Protein AF-A0A967ZFP2-F1 (afdb_monomer_lite)

Radius of gyration: 25.75 Å; chains: 1; bounding box: 41×21×72 Å

Secondary structure (DSSP, 8-state):
----SS---EEEE-S-TT----TT---EEE--HHHHHHHHHHHHHHHHHHHHHHHHHHHHHHHHHHHHTT-S-HHHHHHHHHHH-

Sequence (85 aa):
EIRPRVAGYLDSVHFREGSIVEEGDLLFTIDPREYEAAATAARANLERAQTRLALAEQDLARSEMLIEARAISREEFDQRRSELQ

pLDDT: mean 89.16, std 6.0, range [68.56, 97.69]

Foldseek 3Di:
DDDDPDDAAWPDADDDVPDDDDPPDDGTDGDCVVVVVVVVVVVVVVVVVVVQLVVLVVVLVVLVVCVVVVNDDPVVNVVSVVSND

Structure (mmCIF, N/CA/C/O backbone):
data_AF-A0A967ZFP2-F1
#
_entry.id   AF-A0A967ZFP2-F1
#
loop_
_atom_site.group_PDB
_atom_site.id
_atom_site.type_symbol
_atom_site.label_atom_id
_atom_site.label_alt_id
_atom_site.label_comp_id
_atom_site.label_asym_id
_atom_site.label_entity_id
_atom_site.label_seq_id
_atom_site.pdbx_PDB_ins_code
_atom_site.Cartn_x
_atom_site.Cartn_y
_atom_site.Cartn_z
_atom_site.occupancy
_atom_site.B_iso_or_equiv
_atom_site.auth_seq_id
_atom_site.auth_comp_id
_atom_site.auth_asym_id
_atom_site.auth_atom_id
_atom_site.pdbx_PDB_model_num
ATOM 1 N N . GLU A 1 1 ? 6.547 11.375 -31.266 1.00 68.69 1 GLU A N 1
ATOM 2 C CA . GLU A 1 1 ? 7.566 11.470 -30.200 1.00 68.69 1 GLU A CA 1
ATOM 3 C C . GLU A 1 1 ? 7.196 10.473 -29.108 1.00 68.69 1 GLU A C 1
ATOM 5 O O . GLU A 1 1 ? 6.043 10.474 -28.696 1.00 68.69 1 GLU A O 1
ATOM 10 N N . ILE A 1 2 ? 8.112 9.588 -28.708 1.00 75.38 2 ILE A N 1
ATOM 11 C CA . ILE A 1 2 ? 7.860 8.556 -27.689 1.00 75.38 2 ILE A CA 1
ATOM 12 C C . ILE A 1 2 ? 8.507 9.020 -26.388 1.00 75.38 2 ILE A C 1
ATOM 14 O O . ILE A 1 2 ? 9.684 9.374 -26.385 1.00 75.38 2 ILE A O 1
ATOM 18 N N . ARG A 1 3 ? 7.742 9.040 -25.291 1.00 81.62 3 ARG A N 1
ATOM 19 C CA . ARG A 1 3 ? 8.232 9.461 -23.973 1.00 81.62 3 ARG A CA 1
ATOM 20 C C . ARG A 1 3 ? 7.860 8.432 -22.906 1.00 81.62 3 ARG A C 1
ATOM 22 O O . ARG A 1 3 ? 6.698 8.017 -22.864 1.00 81.62 3 ARG A O 1
ATOM 29 N N . PRO A 1 4 ? 8.800 8.034 -22.034 1.00 85.31 4 PRO A N 1
ATOM 30 C CA . PRO A 1 4 ? 8.482 7.154 -20.922 1.00 85.31 4 PRO A CA 1
ATOM 31 C C . PRO A 1 4 ? 7.595 7.885 -19.904 1.00 85.31 4 PRO A C 1
ATOM 33 O O . PRO A 1 4 ? 7.755 9.082 -19.665 1.00 85.31 4 PRO A O 1
ATOM 36 N N . ARG A 1 5 ? 6.647 7.159 -19.298 1.00 86.25 5 ARG A N 1
ATOM 37 C CA . ARG A 1 5 ? 5.774 7.691 -18.230 1.00 86.25 5 ARG A CA 1
ATOM 38 C C . ARG A 1 5 ? 6.430 7.670 -16.851 1.00 86.25 5 ARG A C 1
ATOM 40 O O . ARG A 1 5 ? 5.934 8.315 -15.934 1.00 86.25 5 ARG A O 1
ATOM 47 N N . VAL A 1 6 ? 7.510 6.909 -16.708 1.00 83.75 6 VAL A N 1
ATOM 48 C CA . VAL A 1 6 ? 8.248 6.718 -15.460 1.00 83.75 6 VAL A CA 1
ATOM 49 C C . VAL A 1 6 ? 9.742 6.881 -15.729 1.00 83.75 6 VAL A C 1
ATOM 51 O O . VAL A 1 6 ? 10.210 6.581 -16.827 1.00 83.75 6 VAL A O 1
ATOM 54 N N . ALA A 1 7 ? 10.484 7.391 -14.750 1.00 81.88 7 ALA A N 1
ATOM 55 C C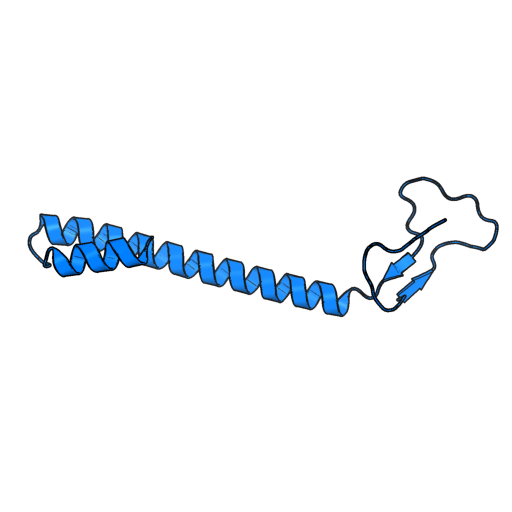A . ALA A 1 7 ? 11.931 7.548 -14.859 1.00 81.88 7 ALA A CA 1
ATOM 56 C C . ALA A 1 7 ? 12.632 6.236 -14.489 1.00 81.88 7 ALA A C 1
ATOM 58 O O . ALA A 1 7 ? 12.233 5.569 -13.544 1.00 81.88 7 ALA A O 1
ATOM 59 N N . GLY A 1 8 ? 13.687 5.848 -15.189 1.00 84.12 8 GLY A N 1
ATOM 60 C CA . GLY A 1 8 ? 14.426 4.647 -14.817 1.00 84.12 8 GLY A CA 1
ATOM 61 C C . GLY A 1 8 ? 15.502 4.297 -15.821 1.00 84.12 8 GLY A C 1
ATOM 62 O O . GLY A 1 8 ? 15.612 4.917 -16.882 1.00 84.12 8 GLY A O 1
ATOM 63 N N . TYR A 1 9 ? 16.301 3.299 -15.466 1.00 83.94 9 TYR A N 1
ATOM 64 C CA . TYR A 1 9 ? 17.318 2.766 -16.356 1.00 83.94 9 TYR A CA 1
ATOM 65 C C . TYR A 1 9 ? 16.666 1.903 -17.430 1.00 83.94 9 TYR A C 1
ATOM 67 O O . TYR A 1 9 ? 15.774 1.104 -17.146 1.00 83.94 9 TYR A O 1
ATOM 75 N N . LEU A 1 10 ? 17.099 2.090 -18.673 1.00 84.19 10 LEU A N 1
ATOM 76 C CA . LEU A 1 10 ? 16.639 1.279 -19.787 1.00 84.19 10 LEU A CA 1
ATOM 77 C C . LEU A 1 10 ? 17.331 -0.084 -19.726 1.00 84.19 10 LEU A C 1
ATOM 79 O O . LEU A 1 10 ? 18.557 -0.151 -19.771 1.00 84.19 10 LEU A O 1
ATOM 83 N N . ASP A 1 11 ? 16.541 -1.143 -19.622 1.00 85.75 11 ASP A N 1
ATOM 84 C CA . ASP A 1 11 ? 17.019 -2.523 -19.606 1.00 85.75 11 ASP A CA 1
ATOM 85 C C . ASP A 1 11 ? 17.212 -3.052 -21.034 1.00 85.75 11 ASP A C 1
ATOM 87 O O . ASP A 1 11 ? 18.267 -3.581 -21.379 1.00 85.75 11 ASP A O 1
ATOM 91 N N . SER A 1 12 ? 16.218 -2.852 -21.905 1.00 84.56 12 SER A N 1
ATOM 92 C CA . SER A 1 12 ? 16.267 -3.361 -23.278 1.00 84.56 12 SER A CA 1
ATOM 93 C C . SER A 1 12 ? 15.463 -2.519 -24.272 1.00 84.56 12 SER A C 1
ATOM 95 O O . SER A 1 12 ? 14.460 -1.887 -23.931 1.00 84.56 12 SER A O 1
ATOM 97 N N . VAL A 1 13 ? 15.933 -2.516 -25.523 1.00 87.94 13 VAL A N 1
ATOM 98 C CA . VAL A 1 13 ? 15.272 -1.919 -26.693 1.00 87.94 13 VAL A CA 1
ATOM 99 C C . VAL A 1 13 ? 14.812 -3.052 -27.602 1.00 87.94 13 VAL A C 1
ATOM 101 O O . VAL A 1 13 ? 15.614 -3.913 -27.961 1.00 87.94 13 VAL A O 1
ATOM 104 N N . HIS A 1 14 ? 13.538 -3.046 -27.985 1.00 85.50 14 HIS A N 1
ATOM 105 C CA . HIS A 1 14 ? 12.877 -4.182 -28.646 1.00 85.50 14 HIS A CA 1
ATOM 106 C C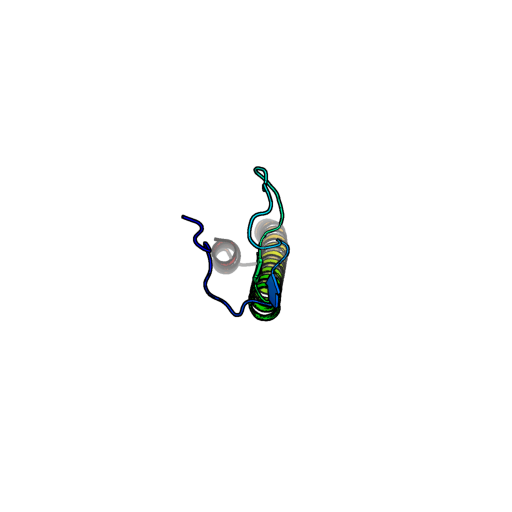 . HIS A 1 14 ? 12.520 -3.937 -30.116 1.00 85.50 14 HIS A C 1
ATOM 108 O O . HIS A 1 14 ? 11.895 -4.783 -30.749 1.00 85.50 14 HIS A O 1
ATOM 114 N N . PHE A 1 15 ? 12.948 -2.816 -30.696 1.00 84.50 15 PHE A N 1
ATOM 115 C CA . PHE A 1 15 ? 12.730 -2.504 -32.111 1.00 84.50 15 PHE A CA 1
ATOM 116 C C . PHE A 1 15 ? 14.052 -2.262 -32.843 1.00 84.50 15 PHE A C 1
ATOM 118 O O . PHE A 1 15 ? 15.077 -1.933 -32.243 1.00 84.50 15 PHE A O 1
ATOM 125 N N . ARG A 1 16 ? 14.029 -2.424 -34.169 1.00 82.62 16 ARG A N 1
ATOM 126 C CA . ARG A 1 16 ? 15.159 -2.084 -35.046 1.00 82.62 16 ARG A CA 1
ATOM 127 C C . ARG A 1 16 ? 14.933 -0.712 -35.660 1.00 82.62 16 ARG A C 1
ATOM 129 O O . ARG A 1 16 ? 13.808 -0.361 -36.012 1.00 82.62 16 ARG A O 1
ATOM 136 N N . GLU A 1 17 ? 15.993 0.060 -35.829 1.00 74.50 17 GLU A N 1
ATOM 137 C CA . GLU A 1 17 ? 15.882 1.375 -36.454 1.00 74.50 17 GLU A CA 1
ATOM 138 C C . GLU A 1 17 ? 15.294 1.247 -37.874 1.00 74.50 17 GLU A C 1
ATOM 140 O O . GLU A 1 17 ? 15.762 0.443 -38.681 1.00 74.50 17 GLU A O 1
ATOM 145 N N . GLY A 1 18 ? 14.204 1.973 -38.145 1.00 80.56 18 GLY A N 1
ATOM 146 C CA . GLY A 1 18 ? 13.458 1.900 -39.409 1.00 80.56 18 GLY A CA 1
ATOM 147 C C . GLY A 1 18 ? 12.381 0.809 -39.501 1.00 80.56 18 GLY A C 1
ATOM 148 O O . GLY A 1 18 ? 11.741 0.698 -40.545 1.00 80.56 18 GLY A O 1
ATOM 149 N N . SER A 1 19 ? 12.148 0.016 -38.448 1.00 82.12 19 SER A N 1
ATOM 150 C CA . SER A 1 19 ? 11.018 -0.929 -38.417 1.00 82.12 19 SER A CA 1
ATOM 151 C C . SER A 1 19 ? 9.677 -0.228 -38.161 1.00 82.12 19 SER A C 1
ATOM 153 O O . SER A 1 19 ? 9.606 0.757 -37.426 1.00 82.12 19 SER A O 1
ATOM 155 N N . ILE A 1 20 ? 8.615 -0.725 -38.807 1.00 83.31 20 ILE A N 1
ATOM 156 C CA . ILE A 1 20 ? 7.234 -0.305 -38.543 1.00 83.31 20 ILE A CA 1
ATOM 157 C C . ILE A 1 20 ? 6.813 -0.957 -37.226 1.00 83.31 20 ILE A C 1
ATOM 159 O O . ILE A 1 20 ? 6.978 -2.164 -37.072 1.00 83.31 20 ILE A O 1
ATOM 163 N N . VAL A 1 21 ? 6.303 -0.148 -36.302 1.00 86.69 21 VAL A N 1
ATOM 164 C CA . VAL A 1 21 ? 5.779 -0.589 -35.006 1.00 86.69 21 VAL A CA 1
ATOM 165 C C . VAL A 1 21 ? 4.306 -0.220 -34.911 1.00 86.69 21 VAL A C 1
ATOM 167 O O . VAL A 1 21 ? 3.894 0.831 -35.415 1.00 86.69 21 VAL A O 1
ATOM 170 N N . GLU A 1 22 ? 3.524 -1.083 -34.282 1.00 87.12 22 GLU A N 1
ATOM 171 C CA . GLU A 1 22 ? 2.087 -0.922 -34.084 1.00 87.12 22 GLU A CA 1
ATOM 172 C C . GLU A 1 22 ? 1.769 -0.508 -32.638 1.00 87.12 22 GLU A C 1
ATOM 174 O O . GLU A 1 22 ? 2.616 -0.516 -31.739 1.00 87.12 22 GLU A O 1
ATOM 179 N N . GLU A 1 23 ? 0.528 -0.080 -32.399 1.00 84.44 23 GLU A N 1
ATOM 180 C CA . GLU A 1 23 ? 0.081 0.252 -31.049 1.00 84.44 23 GLU A CA 1
ATOM 181 C C . GLU A 1 23 ? 0.041 -1.009 -30.174 1.00 84.44 23 GLU A C 1
ATOM 183 O O . GLU A 1 23 ? -0.603 -1.997 -30.514 1.00 84.44 23 GLU A O 1
ATOM 188 N N . GLY A 1 24 ? 0.708 -0.951 -29.020 1.00 86.69 24 GLY A N 1
ATOM 189 C CA . GLY A 1 24 ? 0.806 -2.073 -28.083 1.00 86.69 24 GLY A CA 1
ATOM 190 C C . GLY A 1 24 ? 2.111 -2.862 -28.184 1.00 86.69 24 GLY A C 1
ATOM 191 O O . GLY A 1 24 ? 2.388 -3.658 -27.286 1.00 86.69 24 GLY A O 1
ATOM 192 N N . ASP A 1 25 ? 2.943 -2.599 -29.196 1.00 86.31 25 ASP A N 1
ATOM 193 C CA . ASP A 1 25 ? 4.259 -3.222 -29.296 1.00 86.31 25 ASP A CA 1
ATOM 194 C C . ASP A 1 25 ? 5.155 -2.824 -28.118 1.00 86.31 25 ASP A C 1
ATOM 196 O O . ASP A 1 25 ? 5.239 -1.659 -27.709 1.00 86.31 25 ASP A O 1
ATOM 200 N N . LEU A 1 26 ? 5.865 -3.810 -27.570 1.00 87.50 26 LEU A N 1
ATOM 201 C CA . LEU A 1 26 ? 6.901 -3.561 -26.580 1.00 87.50 26 LEU A CA 1
ATOM 202 C C . LEU A 1 26 ? 8.084 -2.903 -27.289 1.00 87.50 26 LEU A C 1
ATOM 204 O O . LEU A 1 26 ? 8.742 -3.529 -28.111 1.00 87.50 26 LEU A O 1
ATOM 208 N N . LEU A 1 27 ? 8.358 -1.643 -26.960 1.00 87.38 27 LEU A N 1
ATOM 209 C CA . LEU A 1 27 ? 9.462 -0.888 -27.564 1.00 87.38 27 LEU A CA 1
ATOM 210 C C . LEU A 1 27 ? 10.673 -0.802 -26.638 1.00 87.38 27 LEU A C 1
ATOM 212 O O . LEU A 1 27 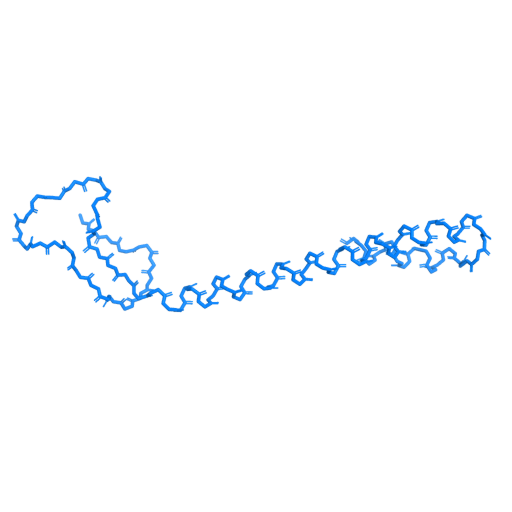? 11.816 -0.909 -27.081 1.00 87.38 27 LEU A O 1
ATOM 216 N N . PHE A 1 28 ? 10.414 -0.623 -25.346 1.00 87.38 28 PHE A N 1
ATOM 217 C CA . PHE A 1 28 ? 11.423 -0.379 -24.328 1.00 87.38 28 PHE A CA 1
ATOM 218 C C . PHE A 1 28 ? 11.025 -1.075 -23.032 1.00 87.38 28 PHE A C 1
ATOM 220 O O . PHE A 1 28 ? 9.886 -0.933 -22.583 1.00 87.38 28 PHE A O 1
ATOM 227 N N . THR A 1 29 ? 11.976 -1.756 -22.404 1.00 87.56 29 THR A N 1
ATOM 228 C CA . THR A 1 29 ? 11.832 -2.240 -21.029 1.00 87.56 29 THR A CA 1
ATOM 229 C C . THR A 1 29 ? 12.644 -1.339 -20.117 1.00 87.56 29 THR A C 1
ATOM 231 O O . THR A 1 29 ? 13.836 -1.139 -20.340 1.00 87.56 29 THR A O 1
ATOM 234 N N . ILE A 1 30 ? 12.000 -0.788 -19.093 1.00 87.94 30 ILE A N 1
ATOM 235 C CA . ILE A 1 30 ? 12.670 -0.084 -17.995 1.00 87.94 30 ILE A CA 1
ATOM 236 C C . ILE A 1 30 ? 12.949 -1.113 -16.898 1.00 87.94 30 ILE A C 1
ATOM 238 O O . ILE A 1 30 ? 12.095 -1.963 -16.646 1.00 87.94 30 ILE A O 1
ATOM 242 N N . ASP A 1 31 ? 14.118 -1.035 -16.261 1.00 88.44 31 ASP A N 1
ATOM 243 C CA . ASP A 1 31 ? 14.505 -1.909 -15.151 1.00 88.44 31 ASP A CA 1
ATOM 244 C C . ASP A 1 31 ? 13.406 -1.929 -14.069 1.00 88.44 31 ASP A C 1
ATOM 246 O O . ASP A 1 31 ? 13.121 -0.891 -13.456 1.00 88.44 31 ASP A O 1
ATOM 250 N N . PRO A 1 32 ? 12.762 -3.086 -13.830 1.00 87.56 32 PRO A N 1
ATOM 251 C CA . PRO A 1 32 ? 11.605 -3.156 -12.956 1.00 87.56 32 PRO A CA 1
ATOM 252 C C . PRO A 1 32 ? 11.985 -3.273 -11.479 1.00 87.56 32 PRO A C 1
ATOM 254 O O . PRO A 1 32 ? 11.102 -3.150 -10.638 1.00 87.56 32 PRO A O 1
ATOM 257 N N . ARG A 1 33 ? 13.259 -3.495 -11.120 1.00 89.31 33 ARG A N 1
ATOM 258 C CA . ARG A 1 33 ? 13.649 -3.917 -9.761 1.00 89.31 33 ARG A CA 1
ATOM 259 C C . ARG A 1 33 ? 13.195 -2.955 -8.666 1.00 89.31 33 ARG A C 1
ATOM 261 O O . ARG A 1 33 ? 12.643 -3.387 -7.655 1.00 89.31 33 ARG A O 1
ATOM 268 N N . GLU A 1 34 ? 13.389 -1.652 -8.861 1.00 89.44 34 GLU A N 1
ATOM 269 C CA . GLU A 1 34 ? 12.955 -0.641 -7.886 1.00 89.44 34 GLU A CA 1
ATOM 270 C C . GLU A 1 34 ? 11.425 -0.550 -7.803 1.00 89.44 34 GLU A C 1
ATOM 272 O O . GLU A 1 34 ? 10.859 -0.408 -6.717 1.00 89.44 34 GLU A O 1
ATOM 277 N N . TYR A 1 35 ? 10.745 -0.704 -8.939 1.00 90.81 35 TYR A N 1
ATOM 278 C CA . TYR A 1 35 ? 9.287 -0.681 -9.026 1.00 90.81 35 TYR A CA 1
ATOM 279 C C . TYR A 1 35 ? 8.647 -1.918 -8.391 1.00 90.81 35 TYR A C 1
ATOM 281 O O . TYR A 1 35 ? 7.661 -1.801 -7.664 1.00 90.81 35 TYR A O 1
ATOM 289 N N . GLU A 1 36 ? 9.220 -3.098 -8.611 1.00 92.31 36 GLU A N 1
ATOM 290 C CA . GLU A 1 36 ? 8.799 -4.357 -7.999 1.00 92.31 36 GLU A CA 1
ATOM 291 C C . GLU A 1 36 ? 9.026 -4.347 -6.490 1.00 92.31 36 GLU A C 1
ATOM 293 O O . GLU A 1 36 ? 8.146 -4.765 -5.731 1.00 92.31 36 GLU A O 1
ATOM 298 N N . ALA A 1 37 ? 10.167 -3.821 -6.035 1.00 93.38 37 ALA A N 1
ATOM 299 C CA . ALA A 1 37 ? 10.446 -3.644 -4.616 1.00 93.38 37 ALA A CA 1
ATOM 300 C C . ALA A 1 37 ? 9.432 -2.688 -3.965 1.00 93.38 37 ALA A C 1
ATOM 302 O O . ALA A 1 37 ? 8.848 -3.021 -2.930 1.00 93.38 37 ALA A O 1
ATOM 303 N N . ALA A 1 38 ? 9.153 -1.542 -4.596 1.00 93.12 38 ALA A N 1
ATOM 304 C CA . ALA A 1 38 ? 8.155 -0.587 -4.118 1.00 93.12 38 ALA A CA 1
ATOM 305 C C . ALA A 1 38 ? 6.740 -1.190 -4.094 1.00 93.12 38 ALA A C 1
ATOM 307 O O . ALA A 1 38 ? 6.021 -1.049 -3.102 1.00 93.12 38 ALA A O 1
ATOM 308 N N . ALA A 1 39 ? 6.350 -1.919 -5.145 1.00 94.62 39 ALA A N 1
ATOM 309 C CA . ALA A 1 39 ? 5.068 -2.614 -5.208 1.00 94.62 39 ALA A CA 1
ATOM 310 C C . ALA A 1 39 ? 4.948 -3.685 -4.114 1.00 94.62 39 ALA A C 1
ATOM 312 O O . ALA A 1 39 ? 3.905 -3.803 -3.471 1.00 94.62 39 ALA A O 1
ATOM 313 N N . THR A 1 40 ? 6.019 -4.435 -3.858 1.00 96.19 40 THR A N 1
ATOM 314 C CA . THR A 1 40 ? 6.067 -5.451 -2.798 1.00 96.19 40 THR A CA 1
ATOM 315 C C . THR A 1 40 ? 5.941 -4.815 -1.416 1.00 96.19 40 THR A C 1
ATOM 317 O O . THR A 1 40 ? 5.129 -5.265 -0.607 1.00 96.19 40 THR A O 1
ATOM 320 N N . ALA A 1 41 ? 6.664 -3.724 -1.154 1.00 96.06 41 ALA A N 1
ATOM 321 C CA . ALA A 1 41 ? 6.555 -2.981 0.099 1.00 96.06 41 ALA A CA 1
ATOM 322 C C . ALA A 1 41 ? 5.138 -2.416 0.313 1.00 96.06 41 ALA A C 1
ATOM 324 O O . ALA A 1 41 ? 4.588 -2.513 1.411 1.00 96.06 41 ALA A O 1
ATOM 325 N N . ALA A 1 42 ? 4.514 -1.877 -0.739 1.00 96.50 42 ALA A N 1
ATOM 326 C CA . ALA A 1 42 ? 3.140 -1.384 -0.684 1.00 96.50 42 ALA A CA 1
ATOM 327 C C . ALA A 1 42 ? 2.131 -2.508 -0.389 1.00 96.50 42 ALA A C 1
ATOM 329 O O . ALA A 1 42 ? 1.247 -2.327 0.449 1.00 96.50 42 ALA A O 1
ATOM 330 N N . ARG A 1 43 ? 2.289 -3.686 -1.009 1.00 97.19 43 ARG A N 1
ATOM 331 C CA . ARG A 1 43 ? 1.455 -4.868 -0.722 1.00 97.19 43 ARG A CA 1
ATOM 332 C C . ARG A 1 43 ? 1.608 -5.339 0.722 1.00 97.19 43 ARG A C 1
ATOM 334 O O . ARG A 1 43 ? 0.603 -5.569 1.382 1.00 97.19 43 ARG A O 1
ATOM 341 N N . ALA A 1 44 ? 2.833 -5.398 1.241 1.00 96.75 44 ALA A N 1
ATOM 342 C CA . ALA A 1 44 ? 3.072 -5.756 2.638 1.00 96.75 44 ALA A CA 1
ATOM 343 C C . ALA A 1 44 ? 2.438 -4.742 3.608 1.00 96.75 44 ALA A C 1
ATOM 345 O O . ALA A 1 44 ? 1.887 -5.111 4.643 1.00 96.75 44 ALA A O 1
ATOM 346 N N . ASN A 1 45 ? 2.472 -3.446 3.283 1.00 97.19 45 ASN A N 1
ATOM 347 C CA . ASN A 1 45 ? 1.783 -2.423 4.073 1.00 97.19 45 ASN A CA 1
ATOM 348 C C . ASN A 1 45 ? 0.265 -2.614 4.067 1.00 97.19 45 ASN A C 1
ATOM 350 O O . ASN A 1 45 ? -0.357 -2.496 5.123 1.00 97.19 45 ASN A O 1
ATOM 354 N N . LEU A 1 46 ? -0.308 -2.938 2.906 1.00 97.25 46 LEU A N 1
ATOM 355 C CA . LEU A 1 46 ? -1.729 -3.231 2.771 1.00 97.25 46 LEU A CA 1
ATOM 356 C C . LEU A 1 46 ? -2.132 -4.445 3.616 1.00 97.25 46 LEU A C 1
ATOM 358 O O . LEU A 1 46 ? -3.075 -4.352 4.393 1.00 97.25 46 LEU A O 1
ATOM 362 N N . GLU A 1 47 ? -1.388 -5.545 3.530 1.00 97.69 47 GLU A N 1
ATOM 363 C CA . GLU A 1 47 ? -1.659 -6.768 4.297 1.00 97.69 47 GLU A CA 1
ATOM 364 C C . GLU A 1 47 ? -1.574 -6.526 5.812 1.00 97.69 47 GLU A C 1
ATOM 366 O O . GLU A 1 47 ? -2.440 -6.955 6.580 1.00 97.69 47 GLU A O 1
ATOM 371 N N . ARG A 1 48 ? -0.571 -5.759 6.263 1.00 97.06 48 ARG A N 1
ATOM 372 C CA . ARG A 1 48 ? -0.468 -5.344 7.671 1.00 97.06 48 ARG A CA 1
ATOM 373 C C . ARG A 1 48 ? -1.664 -4.503 8.110 1.00 97.06 48 ARG A C 1
ATOM 375 O O . ARG A 1 48 ? -2.158 -4.700 9.218 1.00 97.06 48 ARG A O 1
ATOM 382 N N . ALA A 1 49 ? -2.120 -3.570 7.275 1.00 96.12 49 ALA A N 1
ATOM 383 C CA . ALA A 1 49 ? -3.289 -2.749 7.576 1.00 96.12 49 ALA A CA 1
ATOM 384 C C . ALA A 1 49 ? -4.570 -3.595 7.645 1.00 96.12 49 ALA A C 1
ATOM 386 O O . ALA A 1 49 ? -5.332 -3.461 8.597 1.00 96.12 49 ALA A O 1
ATOM 387 N N . GLN A 1 50 ? -4.756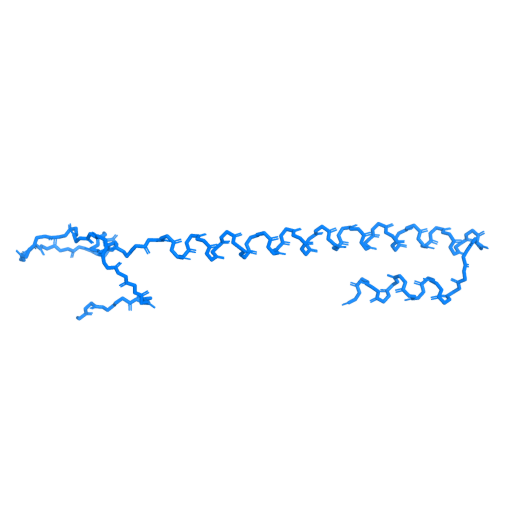 -4.525 6.706 1.00 96.88 50 GLN A N 1
ATOM 388 C CA . GLN A 1 50 ? -5.880 -5.468 6.701 1.00 96.88 50 GLN A CA 1
ATOM 389 C C . GLN A 1 50 ? -5.886 -6.364 7.943 1.00 96.88 50 GLN A C 1
ATOM 391 O O . GLN A 1 50 ? -6.931 -6.576 8.547 1.00 96.88 50 GLN A O 1
ATOM 396 N N . THR A 1 51 ? -4.717 -6.845 8.369 1.00 97.12 51 THR A N 1
ATOM 397 C CA . THR A 1 51 ? -4.592 -7.676 9.575 1.00 97.12 51 THR A CA 1
ATOM 398 C C . THR A 1 51 ? -4.962 -6.895 10.836 1.00 97.12 51 THR A C 1
ATOM 400 O O . THR A 1 51 ? -5.661 -7.412 11.704 1.00 97.12 51 THR A O 1
ATOM 403 N N . ARG A 1 52 ? -4.519 -5.634 10.939 1.00 95.25 52 ARG 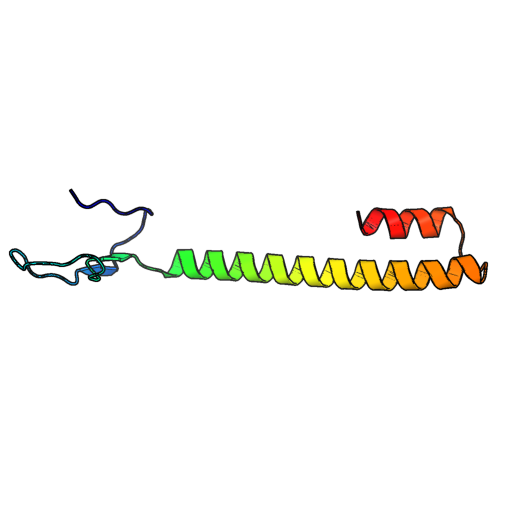A N 1
ATOM 404 C CA . ARG A 1 52 ? -4.884 -4.748 12.056 1.00 95.25 52 ARG A CA 1
ATOM 405 C C . ARG A 1 52 ? -6.380 -4.463 12.088 1.00 95.25 52 ARG A C 1
ATOM 407 O O . ARG A 1 52 ? -6.962 -4.511 13.163 1.00 95.25 52 ARG A O 1
ATOM 414 N N . LEU A 1 53 ? -6.980 -4.220 10.924 1.00 95.94 53 LEU A N 1
ATOM 415 C CA . LEU A 1 53 ? -8.421 -4.030 10.800 1.00 95.94 53 LEU A CA 1
ATOM 416 C C . LEU A 1 53 ? -9.181 -5.273 11.278 1.00 95.94 53 LEU A C 1
ATOM 418 O O . LEU A 1 53 ? -10.026 -5.162 12.155 1.00 95.94 53 LEU A O 1
ATOM 422 N N . ALA A 1 54 ? -8.815 -6.458 10.785 1.00 96.19 54 ALA A N 1
ATOM 423 C CA . ALA A 1 54 ? -9.464 -7.707 11.181 1.00 96.19 54 ALA A CA 1
ATOM 424 C C . ALA A 1 54 ? -9.355 -7.979 12.694 1.00 96.19 54 ALA A C 1
ATOM 426 O O . ALA A 1 54 ? -10.304 -8.463 13.309 1.00 96.19 54 ALA A O 1
ATOM 427 N N . LEU A 1 55 ? -8.211 -7.658 13.309 1.00 95.12 55 LEU A N 1
ATOM 428 C CA . LEU A 1 55 ? -8.042 -7.762 14.759 1.00 95.12 55 LEU A CA 1
ATOM 429 C C . LEU A 1 55 ? -8.953 -6.775 15.507 1.00 95.12 55 LEU A C 1
ATOM 431 O O . LEU A 1 55 ? -9.659 -7.185 16.425 1.00 95.12 55 LEU A O 1
ATOM 435 N N . ALA A 1 56 ? -8.976 -5.506 15.090 1.00 94.50 56 ALA A N 1
ATOM 436 C CA . ALA A 1 56 ? -9.817 -4.476 15.700 1.00 94.50 56 ALA A CA 1
ATOM 437 C C . ALA A 1 56 ? -11.316 -4.813 15.592 1.00 94.50 56 ALA A C 1
ATOM 439 O O . ALA A 1 56 ? -12.057 -4.659 16.560 1.00 94.50 56 ALA A O 1
ATOM 440 N N . GLU A 1 57 ? -11.761 -5.349 14.451 1.00 95.12 57 GLU A N 1
ATOM 441 C CA . GLU A 1 57 ? -13.135 -5.829 14.259 1.00 95.12 57 GLU A CA 1
ATOM 442 C C . GLU A 1 57 ? -13.485 -6.963 15.233 1.00 95.12 57 GLU A C 1
ATOM 444 O O . GLU A 1 57 ? -14.549 -6.949 15.857 1.00 95.12 57 GLU A O 1
ATOM 449 N N . GLN A 1 58 ? -12.584 -7.936 15.413 1.00 95.38 58 GLN A N 1
ATOM 450 C CA . GLN A 1 58 ? -12.786 -9.030 16.368 1.00 95.38 58 GLN A CA 1
ATOM 451 C C . GLN A 1 58 ? -12.831 -8.540 17.818 1.00 95.38 58 GLN A C 1
ATOM 453 O O . GLN A 1 58 ? -13.626 -9.047 18.617 1.00 95.38 58 GLN A O 1
ATOM 458 N N . ASP A 1 59 ? -11.983 -7.578 18.175 1.00 92.81 59 ASP A N 1
ATOM 459 C CA . ASP A 1 59 ? -11.949 -7.013 19.521 1.00 92.81 59 ASP A CA 1
ATOM 460 C C . ASP A 1 59 ? -13.185 -6.164 19.821 1.00 92.81 59 ASP A C 1
ATOM 462 O O . ASP A 1 59 ? -13.712 -6.251 20.935 1.00 92.81 59 ASP A O 1
ATOM 466 N N . LEU A 1 60 ? -13.707 -5.431 18.832 1.00 92.06 60 LEU A N 1
ATOM 467 C CA . LEU A 1 60 ? -14.978 -4.724 18.959 1.00 92.06 60 LEU A CA 1
ATOM 468 C C . LEU A 1 60 ? -16.144 -5.702 19.134 1.00 92.06 60 LEU A C 1
ATOM 470 O O . LEU A 1 60 ? -16.896 -5.568 20.098 1.00 92.06 60 LEU A O 1
ATOM 474 N N . ALA A 1 61 ? -16.252 -6.727 18.283 1.00 93.44 61 ALA A N 1
ATOM 475 C CA . ALA A 1 61 ? -17.302 -7.742 18.397 1.00 93.44 61 ALA A CA 1
ATOM 476 C C . ALA A 1 61 ? -17.275 -8.444 19.769 1.00 93.44 61 ALA A C 1
ATOM 478 O O . ALA A 1 61 ? -18.308 -8.730 20.377 1.00 93.44 61 ALA A O 1
ATOM 479 N N . ARG A 1 62 ? -16.075 -8.689 20.313 1.00 93.62 62 ARG A N 1
ATOM 480 C CA . ARG A 1 62 ? -15.912 -9.219 21.672 1.00 93.62 62 ARG A CA 1
ATOM 481 C C . ARG A 1 62 ? -16.371 -8.222 22.733 1.00 93.62 62 ARG A C 1
ATOM 483 O O . ARG A 1 62 ? -17.039 -8.622 23.684 1.00 93.62 62 ARG A O 1
ATOM 490 N N . SER A 1 63 ? -16.019 -6.946 22.592 1.00 91.94 63 SER A N 1
ATOM 491 C CA . SER A 1 63 ? -16.465 -5.889 23.502 1.00 91.94 63 SER A CA 1
ATOM 492 C C . SER A 1 63 ? -17.981 -5.723 23.517 1.00 91.94 63 SER A C 1
ATOM 494 O O . SER A 1 63 ? -18.539 -5.537 24.594 1.00 91.94 63 SER A O 1
ATOM 496 N N . GLU A 1 64 ? -18.649 -5.834 22.366 1.00 91.69 64 GLU A N 1
ATOM 497 C CA . GLU A 1 64 ? -20.115 -5.795 22.259 1.00 91.69 64 GLU A CA 1
ATOM 498 C C . GLU A 1 64 ? -20.765 -6.883 23.127 1.00 91.69 64 GLU A C 1
ATOM 500 O O . GLU A 1 64 ? -21.626 -6.593 23.957 1.00 91.69 64 GLU A O 1
ATOM 505 N N . MET A 1 65 ? -20.271 -8.122 23.051 1.00 92.88 65 MET A N 1
ATOM 506 C CA . MET A 1 65 ? -20.769 -9.206 23.909 1.00 92.88 65 MET A CA 1
ATOM 507 C C . MET A 1 65 ? -20.485 -8.958 25.400 1.00 92.88 65 MET A C 1
ATOM 509 O O . MET A 1 65 ? -21.310 -9.257 26.265 1.00 92.88 65 MET A O 1
ATOM 513 N N . LEU A 1 66 ? -19.307 -8.419 25.730 1.00 92.06 66 LEU A N 1
ATOM 514 C CA . LEU A 1 66 ? -18.907 -8.189 27.120 1.00 92.06 66 LEU A CA 1
ATOM 515 C C . LEU A 1 66 ? -19.682 -7.038 27.772 1.00 92.06 66 LEU A C 1
ATOM 517 O O . LEU A 1 66 ? -20.005 -7.131 28.957 1.00 92.06 66 LEU A O 1
ATOM 521 N N . ILE A 1 67 ? -19.998 -5.966 27.038 1.00 92.06 67 ILE A N 1
ATOM 522 C CA . ILE A 1 67 ? -20.777 -4.848 27.586 1.00 92.06 67 ILE A CA 1
ATOM 523 C C . ILE A 1 67 ? -22.234 -5.263 27.832 1.00 92.06 67 ILE A C 1
ATOM 525 O O . ILE A 1 67 ? -22.804 -4.894 28.862 1.00 92.06 67 ILE A O 1
ATOM 529 N N . GLU A 1 68 ? -22.811 -6.103 26.963 1.00 90.31 68 GLU A N 1
ATOM 530 C CA . GLU A 1 68 ? -24.130 -6.720 27.173 1.00 90.31 68 GLU A CA 1
ATOM 531 C C . GLU A 1 68 ? -24.147 -7.607 28.424 1.00 90.31 68 GLU A C 1
ATOM 533 O O . GLU A 1 68 ? -25.064 -7.524 29.245 1.00 90.31 68 GLU A O 1
ATOM 538 N N . ALA A 1 69 ? -23.080 -8.384 28.628 1.00 92.38 69 ALA A N 1
ATOM 539 C CA . ALA A 1 69 ? -22.874 -9.193 29.826 1.00 92.38 69 ALA A CA 1
ATOM 540 C C . ALA A 1 69 ? -22.470 -8.378 31.076 1.00 92.38 69 ALA A C 1
ATOM 542 O O . ALA A 1 69 ? -22.267 -8.961 32.141 1.00 92.38 69 ALA A O 1
ATOM 543 N N . ARG A 1 70 ? -22.349 -7.042 30.973 1.00 89.00 70 ARG A N 1
ATOM 544 C CA . ARG A 1 70 ? -21.846 -6.132 32.026 1.00 89.00 70 ARG A CA 1
ATOM 545 C C . ARG A 1 70 ? -20.461 -6.517 32.572 1.00 89.00 70 ARG A C 1
ATOM 547 O O . ARG A 1 70 ? -20.160 -6.265 33.737 1.00 89.00 70 ARG A O 1
ATOM 554 N N . ALA A 1 71 ? -19.633 -7.131 31.734 1.00 89.94 71 ALA A N 1
ATOM 555 C CA . ALA A 1 71 ? -18.298 -7.613 32.073 1.00 89.94 71 ALA A CA 1
ATOM 556 C C . ALA A 1 71 ? -17.181 -6.582 31.811 1.00 89.94 71 ALA A C 1
ATOM 558 O O . ALA A 1 71 ? -16.074 -6.765 32.309 1.00 89.94 71 ALA A O 1
ATOM 559 N N . ILE A 1 72 ? -17.460 -5.507 31.063 1.00 89.19 72 ILE A N 1
ATOM 560 C CA . ILE A 1 72 ? -16.544 -4.374 30.820 1.00 89.19 72 ILE A CA 1
ATOM 561 C C . ILE A 1 72 ? -17.253 -3.031 31.049 1.00 89.19 72 ILE A C 1
ATOM 563 O O . ILE A 1 72 ? -18.483 -2.975 31.134 1.00 89.19 72 ILE A O 1
ATOM 567 N N . SER A 1 73 ? -16.488 -1.941 31.150 1.00 91.38 73 SER A N 1
ATOM 568 C CA . SER A 1 73 ? -17.034 -0.584 31.275 1.00 91.38 73 SER A CA 1
ATOM 569 C C . SER A 1 73 ? -17.428 0.005 29.910 1.00 91.38 73 SER A C 1
ATOM 571 O O . SER A 1 73 ? -16.945 -0.423 28.862 1.00 91.38 73 SER A O 1
ATOM 573 N N . ARG A 1 74 ? -18.303 1.024 29.914 1.00 87.88 74 ARG A N 1
ATOM 574 C CA . ARG A 1 74 ? -18.646 1.778 28.690 1.00 87.88 74 ARG A CA 1
ATOM 575 C C . ARG A 1 74 ? -17.439 2.509 28.098 1.00 87.88 74 ARG A C 1
ATOM 577 O O . ARG A 1 74 ? -17.314 2.553 26.886 1.00 87.88 74 ARG A O 1
ATOM 584 N N . GLU A 1 75 ? -16.554 3.027 28.947 1.00 89.50 75 GLU A N 1
ATOM 585 C CA . GLU A 1 75 ? -15.311 3.683 28.525 1.00 89.50 75 GLU A CA 1
ATOM 586 C C . GLU A 1 75 ? -14.405 2.719 27.748 1.00 89.50 75 GLU A C 1
ATOM 588 O O . GLU A 1 75 ? -13.929 3.054 26.668 1.00 89.50 75 GLU A O 1
ATOM 593 N N . GLU A 1 76 ? -14.234 1.491 28.247 1.00 87.88 76 GLU A N 1
ATOM 594 C CA . GLU A 1 76 ? -13.428 0.473 27.571 1.00 87.88 76 GLU A CA 1
ATOM 595 C C . GLU A 1 76 ? -14.054 0.044 26.235 1.00 87.88 76 GLU A C 1
ATOM 597 O O . GLU A 1 76 ? -13.347 -0.139 25.244 1.00 87.88 76 GLU A O 1
ATOM 602 N N . PHE A 1 77 ? -15.385 -0.066 26.176 1.00 90.44 77 PHE A N 1
ATOM 603 C CA . PHE A 1 77 ? -16.109 -0.313 24.929 1.00 90.44 77 PHE A CA 1
ATOM 604 C C . PHE A 1 77 ? -15.894 0.811 23.901 1.00 90.44 77 PHE A C 1
ATOM 606 O O . PHE A 1 77 ? -15.542 0.535 22.752 1.00 90.44 77 PHE A O 1
ATOM 613 N N . ASP A 1 78 ? -16.067 2.068 24.315 1.00 90.38 78 ASP A N 1
ATOM 614 C CA . ASP A 1 78 ? -15.913 3.235 23.444 1.00 90.38 78 ASP A CA 1
ATOM 615 C C . ASP A 1 78 ? -14.469 3.375 22.940 1.00 90.38 78 ASP A C 1
ATOM 617 O O . ASP A 1 78 ? -14.253 3.752 21.787 1.00 90.38 78 ASP A O 1
ATOM 621 N N . GLN A 1 79 ? -13.478 2.989 23.751 1.00 90.19 79 GLN A N 1
ATOM 622 C CA . GLN A 1 79 ? -12.080 2.960 23.332 1.00 90.19 79 GLN A CA 1
ATOM 623 C C . GLN A 1 79 ? -11.831 1.936 22.217 1.00 90.19 79 GLN A C 1
ATOM 625 O O . GLN A 1 79 ? -11.293 2.306 21.174 1.00 90.19 79 GLN A O 1
ATOM 630 N N . ARG A 1 80 ? -12.294 0.684 22.367 1.00 88.81 80 ARG A N 1
ATOM 631 C CA . ARG A 1 80 ? -12.142 -0.335 21.304 1.00 88.81 80 ARG A CA 1
ATOM 632 C C . ARG A 1 80 ? -12.933 0.018 20.043 1.00 88.81 80 ARG A C 1
ATOM 634 O O . ARG A 1 80 ? -12.513 -0.291 18.934 1.00 88.81 80 ARG A O 1
ATOM 641 N N . ARG A 1 81 ? -14.059 0.720 20.196 1.00 89.19 81 ARG A N 1
ATOM 642 C CA . ARG A 1 81 ? -14.823 1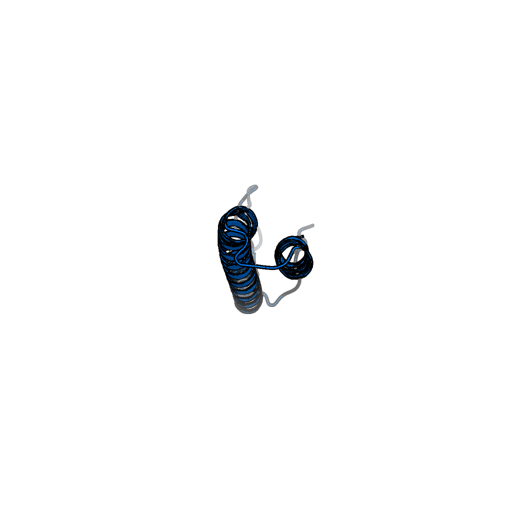.268 19.070 1.00 89.19 81 ARG A CA 1
ATOM 643 C C . ARG A 1 81 ? -14.068 2.384 18.348 1.00 89.19 81 ARG A C 1
ATOM 645 O O . ARG A 1 81 ? -14.137 2.452 17.125 1.00 89.19 81 ARG A O 1
ATOM 652 N N . SER A 1 82 ? -13.364 3.244 19.082 1.00 88.19 82 SER A N 1
ATOM 653 C CA . SER A 1 82 ? -12.544 4.308 18.497 1.00 88.19 82 SER A CA 1
ATOM 654 C C . SER A 1 82 ? -11.309 3.770 17.777 1.00 88.19 82 SER A C 1
ATOM 656 O O . SER A 1 82 ? -10.857 4.414 16.842 1.00 88.19 82 SER A O 1
ATOM 658 N N . GLU A 1 83 ? -10.763 2.624 18.188 1.00 86.44 83 GLU A N 1
ATOM 659 C CA . GLU A 1 83 ? -9.613 1.985 17.525 1.00 86.44 83 GLU A CA 1
ATOM 660 C C . GLU A 1 83 ? -9.952 1.409 16.140 1.00 86.44 83 GLU A C 1
ATOM 662 O O . GLU A 1 83 ? -9.052 1.199 15.326 1.00 86.44 83 GLU A O 1
ATOM 667 N N . LEU A 1 84 ? -11.238 1.166 15.865 1.00 82.81 84 LEU A N 1
ATOM 668 C CA . LEU A 1 84 ? -11.729 0.722 14.559 1.00 82.81 84 LEU A CA 1
ATOM 669 C C . LEU A 1 84 ? -11.969 1.886 13.573 1.00 82.81 84 LEU A C 1
ATOM 671 O O . LEU A 1 84 ? -12.022 1.648 12.366 1.00 82.81 84 LEU A O 1
ATOM 675 N N . GLN A 1 85 ? -12.159 3.115 14.072 1.00 68.56 85 GLN A N 1
ATOM 676 C CA . GLN A 1 85 ? -12.437 4.310 13.257 1.00 68.56 85 GLN A CA 1
ATOM 677 C C . GLN A 1 85 ? -11.163 4.936 12.685 1.00 68.56 85 GLN A C 1
ATOM 679 O O . GLN A 1 85 ? -11.234 5.384 11.517 1.00 68.56 85 GLN A O 1
#